Protein AF-A0AAE3TAS0-F1 (afdb_monomer_lite)

Sequence (85 aa):
MKLKLKKLFKCNVNNCANLVASDGAFCKSCLDKIINDNYIIPICSVCNRVIDLIKIDKSHKNINDRILQTICYKCYQKLENEIDN

pLDDT: mean 87.54, std 11.32, range [47.69, 95.94]

Secondary structure (DSSP, 8-state):
-----PPPEE-SBTT---EESSTTPPPHHHHHHHHSTTEEEEEETTT--B---EE-SS--SSHHHHEEEE--HHHHHHHHHHH--

Structure (mmCIF, N/CA/C/O backbone):
data_AF-A0AAE3TAS0-F1
#
_entry.id   AF-A0AAE3TAS0-F1
#
loop_
_atom_site.group_PDB
_atom_site.id
_atom_site.type_symbol
_atom_site.label_atom_id
_atom_site.label_alt_id
_atom_site.label_comp_id
_atom_site.label_asym_id
_atom_site.label_entity_id
_atom_site.label_seq_id
_atom_site.pdbx_PDB_ins_code
_atom_site.Cartn_x
_atom_site.Cartn_y
_atom_site.Cartn_z
_atom_site.occupancy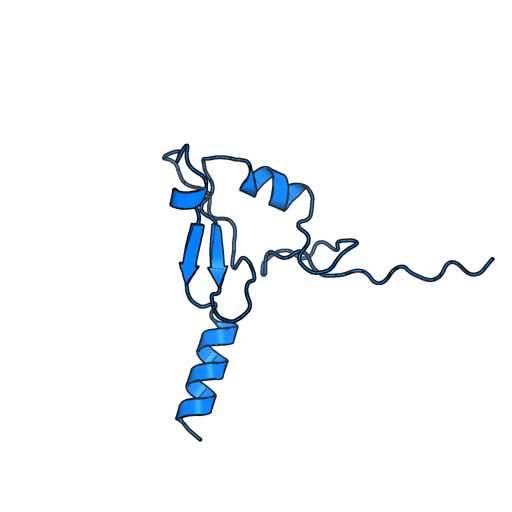
_atom_site.B_iso_or_equiv
_atom_site.auth_seq_id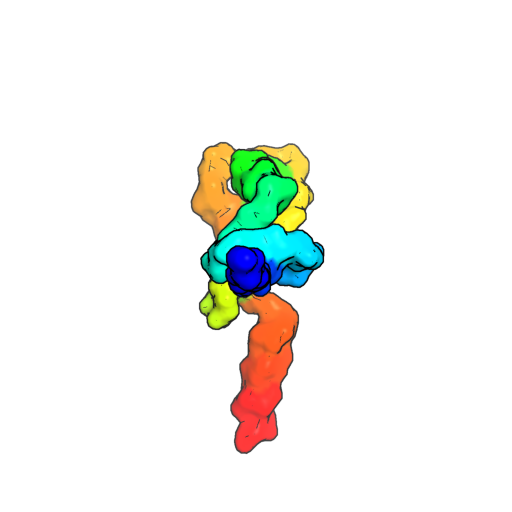
_atom_site.auth_comp_id
_atom_site.auth_asym_id
_atom_site.auth_atom_id
_atom_site.pdbx_PDB_model_num
ATOM 1 N N . MET A 1 1 ? -10.819 -20.982 30.088 1.00 48.22 1 MET A N 1
ATOM 2 C CA . MET A 1 1 ? -10.995 -20.646 28.657 1.00 48.22 1 MET A CA 1
ATOM 3 C C . MET A 1 1 ? -9.703 -20.002 28.156 1.00 48.22 1 MET A C 1
ATOM 5 O O . MET A 1 1 ? -9.386 -18.904 28.588 1.00 48.22 1 MET A O 1
ATOM 9 N N . LYS A 1 2 ? -8.880 -20.705 27.361 1.00 47.69 2 LYS A N 1
ATOM 10 C CA . LYS A 1 2 ? -7.614 -20.149 26.842 1.00 47.69 2 LYS A CA 1
ATOM 11 C C . LYS A 1 2 ? -7.932 -19.232 25.657 1.00 47.69 2 LYS A C 1
ATOM 13 O O . LYS A 1 2 ? -8.337 -19.721 24.605 1.00 47.69 2 LYS A O 1
ATOM 18 N N . LEU A 1 3 ? -7.778 -17.921 25.833 1.00 53.59 3 LEU A N 1
ATOM 19 C CA . LEU A 1 3 ? -7.835 -16.950 24.739 1.00 53.59 3 LEU A CA 1
ATOM 20 C C . LEU A 1 3 ? -6.694 -17.269 23.763 1.00 53.59 3 LEU A C 1
ATOM 22 O O . LEU A 1 3 ? -5.530 -17.001 24.050 1.00 53.59 3 LEU A O 1
ATOM 26 N N . LYS A 1 4 ? -7.013 -17.886 22.620 1.00 61.75 4 LYS A N 1
ATOM 27 C CA . LYS A 1 4 ? -6.072 -17.967 21.500 1.00 61.75 4 LYS A CA 1
ATOM 28 C C . LYS A 1 4 ? -5.812 -16.531 21.050 1.00 61.75 4 LYS A C 1
ATOM 30 O O . LYS A 1 4 ? -6.736 -15.874 20.573 1.00 61.75 4 LYS A O 1
ATOM 35 N N . LEU A 1 5 ? -4.585 -16.044 21.233 1.00 61.69 5 LEU A N 1
ATOM 36 C CA . LEU A 1 5 ? -4.134 -14.779 20.655 1.00 61.69 5 LEU A CA 1
ATOM 37 C C . LEU A 1 5 ? -4.450 -14.820 19.156 1.00 61.69 5 LEU A C 1
ATOM 39 O O . LEU A 1 5 ? -3.881 -15.629 18.420 1.00 61.69 5 LEU A O 1
ATOM 43 N N . LYS A 1 6 ? -5.414 -14.001 18.715 1.00 73.94 6 LYS A N 1
ATOM 44 C CA . LYS A 1 6 ? -5.680 -13.815 17.287 1.00 73.94 6 LYS A CA 1
ATOM 45 C C . LYS A 1 6 ? -4.368 -13.362 16.656 1.00 73.94 6 LYS A C 1
ATOM 47 O O . LYS A 1 6 ? -3.759 -12.412 17.141 1.00 73.94 6 LYS A O 1
ATOM 52 N N . LYS A 1 7 ? -3.920 -14.065 15.613 1.00 83.31 7 LYS A N 1
ATOM 53 C CA . LYS A 1 7 ? -2.736 -13.674 14.847 1.00 83.31 7 LYS A CA 1
ATOM 54 C C . LYS A 1 7 ? -2.941 -12.231 14.383 1.00 83.31 7 LYS A C 1
ATOM 56 O O . LYS A 1 7 ? -3.931 -11.939 13.720 1.00 83.31 7 LYS A O 1
ATOM 61 N N . LEU A 1 8 ? -2.042 -11.347 14.797 1.00 90.00 8 LEU A N 1
ATOM 62 C CA . LEU A 1 8 ? -2.039 -9.951 14.384 1.00 90.00 8 LEU A CA 1
ATOM 63 C C . LEU A 1 8 ? -1.094 -9.789 13.194 1.00 90.00 8 LEU A C 1
ATOM 65 O O . LEU A 1 8 ? -0.033 -10.414 13.143 1.00 90.00 8 LEU A O 1
ATOM 69 N N . PHE A 1 9 ? -1.485 -8.948 12.246 1.00 91.94 9 PHE A N 1
ATOM 70 C CA . PHE A 1 9 ? -0.730 -8.659 11.030 1.00 91.94 9 PHE A CA 1
ATOM 71 C C . PHE A 1 9 ? -0.283 -7.202 11.039 1.00 91.94 9 PHE A C 1
ATOM 73 O O . PHE A 1 9 ? -0.886 -6.374 11.716 1.00 91.94 9 PHE A O 1
ATOM 80 N N . LYS A 1 10 ? 0.772 -6.869 10.296 1.00 93.81 10 LYS A N 1
ATOM 81 C CA . LYS A 1 10 ? 1.154 -5.465 10.098 1.00 93.81 10 LYS A CA 1
ATOM 82 C C . LYS A 1 10 ? 0.178 -4.801 9.129 1.00 93.81 10 LYS A C 1
ATOM 84 O O . LYS A 1 10 ? -0.275 -5.444 8.187 1.00 93.81 10 LYS A O 1
ATOM 89 N N . CYS A 1 11 ? -0.108 -3.522 9.355 1.00 95.62 11 CYS A N 1
ATOM 90 C CA . CYS A 1 11 ? -0.829 -2.681 8.403 1.00 95.62 11 CYS A CA 1
ATOM 91 C C . CYS A 1 11 ? -0.198 -2.775 7.001 1.00 95.62 11 CYS A C 1
ATOM 93 O O . CYS A 1 11 ? 1.024 -2.854 6.869 1.00 95.62 11 CYS A O 1
ATOM 95 N N . ASN A 1 12 ? -1.022 -2.709 5.954 1.00 95.06 12 ASN A N 1
ATOM 96 C CA . ASN A 1 12 ? -0.563 -2.820 4.566 1.00 95.06 12 ASN A CA 1
ATOM 97 C C . ASN A 1 12 ? 0.266 -1.616 4.060 1.00 95.06 12 ASN A C 1
ATOM 99 O O . ASN A 1 12 ? 0.729 -1.611 2.921 1.00 95.06 12 ASN A O 1
ATOM 103 N N . VAL A 1 13 ? 0.466 -0.596 4.900 1.00 95.31 13 VAL A N 1
ATOM 104 C CA . VAL A 1 13 ? 1.385 0.521 4.642 1.00 95.31 13 VAL A CA 1
ATOM 105 C C . VAL A 1 13 ? 2.743 0.193 5.254 1.00 95.31 13 VAL A C 1
ATOM 107 O O . VAL A 1 13 ? 2.847 0.026 6.469 1.00 95.31 13 VAL A O 1
ATOM 110 N N . ASN A 1 14 ? 3.793 0.132 4.434 1.00 89.56 14 ASN A N 1
ATOM 111 C CA . ASN A 1 14 ? 5.132 -0.293 4.859 1.00 89.56 14 ASN A CA 1
ATOM 112 C C . ASN A 1 14 ? 5.697 0.548 6.012 1.00 89.56 14 ASN A C 1
ATOM 114 O O . ASN A 1 14 ? 6.369 -0.003 6.884 1.00 89.56 14 ASN A O 1
ATOM 118 N N . ASN A 1 15 ? 5.408 1.852 6.031 1.00 86.50 15 ASN A N 1
ATOM 119 C CA . ASN A 1 15 ? 5.858 2.775 7.074 1.00 86.50 15 ASN A CA 1
ATOM 120 C C . ASN A 1 15 ? 4.911 2.847 8.297 1.00 86.50 15 ASN A C 1
ATOM 122 O O . ASN A 1 15 ? 4.999 3.756 9.117 1.00 86.50 15 ASN A O 1
ATOM 126 N N . CYS A 1 16 ? 3.962 1.914 8.432 1.00 92.31 16 CYS A N 1
ATOM 127 C CA . CYS A 1 16 ? 3.017 1.877 9.545 1.00 92.31 16 CYS A CA 1
ATOM 128 C C . CYS A 1 16 ? 3.336 0.728 10.512 1.00 92.31 16 CYS A C 1
ATOM 130 O O . CYS A 1 16 ? 3.383 -0.439 10.126 1.00 92.31 16 CYS A O 1
ATOM 132 N N . ALA A 1 17 ? 3.496 1.052 11.798 1.00 92.06 17 ALA A N 1
ATOM 133 C CA . ALA A 1 17 ? 3.752 0.068 12.853 1.00 92.06 17 ALA A CA 1
ATOM 134 C C . ALA A 1 17 ? 2.475 -0.562 13.444 1.00 92.06 17 ALA A C 1
ATOM 136 O O . ALA A 1 17 ? 2.565 -1.491 14.245 1.00 92.06 17 ALA A O 1
ATOM 137 N N . ASN A 1 18 ? 1.288 -0.073 13.064 1.00 94.25 18 ASN A N 1
ATOM 138 C CA . ASN A 1 18 ? 0.028 -0.559 13.621 1.00 94.25 18 ASN A CA 1
ATOM 139 C C . ASN A 1 18 ? -0.260 -2.001 13.202 1.00 94.25 18 ASN A C 1
ATOM 141 O O . ASN A 1 18 ? 0.021 -2.419 12.073 1.00 94.25 18 ASN A O 1
ATOM 145 N N . LEU A 1 19 ? -0.889 -2.732 14.119 1.00 93.88 19 LEU A N 1
ATOM 146 C CA . LEU A 1 19 ? -1.349 -4.091 13.894 1.00 93.88 19 LEU A CA 1
ATOM 147 C C . LEU A 1 19 ? -2.825 -4.115 13.486 1.00 93.88 19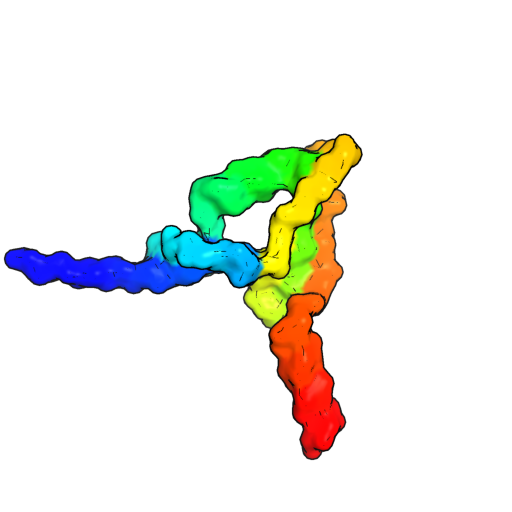 LEU A C 1
ATOM 149 O O . LEU A 1 19 ? -3.629 -3.298 13.934 1.00 93.88 19 LEU A O 1
ATOM 153 N N . VAL A 1 20 ? -3.174 -5.071 12.636 1.00 93.56 20 VAL A N 1
ATOM 154 C CA . VAL A 1 20 ? -4.514 -5.288 12.088 1.00 93.56 20 VAL A CA 1
ATOM 155 C C . VAL A 1 20 ? -4.917 -6.755 12.236 1.00 93.56 20 VAL A C 1
ATOM 157 O O . VAL A 1 20 ? -4.077 -7.639 12.413 1.00 93.56 20 VAL A O 1
ATOM 160 N N . ALA A 1 21 ? -6.223 -7.013 12.191 1.00 91.31 21 ALA A N 1
ATOM 161 C CA . ALA A 1 21 ? -6.783 -8.345 12.420 1.00 91.31 21 ALA A CA 1
ATOM 162 C C . ALA A 1 21 ? -6.673 -9.290 11.209 1.00 91.31 21 ALA A C 1
ATOM 164 O O . ALA A 1 21 ? -6.810 -10.500 11.381 1.00 91.31 21 ALA A O 1
ATOM 165 N N . SER A 1 22 ? -6.420 -8.748 10.015 1.00 91.44 22 SER A N 1
ATOM 166 C CA . SER A 1 22 ? -6.379 -9.496 8.755 1.00 91.44 22 SER A CA 1
ATOM 167 C C . SER A 1 22 ? -5.166 -9.088 7.929 1.00 91.44 22 SER A C 1
ATOM 169 O O . SER A 1 22 ? -4.771 -7.921 7.945 1.00 91.44 22 SER A O 1
ATOM 171 N N . ASP A 1 23 ? -4.592 -10.036 7.193 1.00 91.12 23 ASP A N 1
ATOM 172 C CA . ASP A 1 23 ? -3.509 -9.744 6.255 1.00 91.12 23 ASP A CA 1
ATOM 173 C C . ASP A 1 23 ? -3.988 -8.803 5.138 1.00 91.12 23 ASP A C 1
ATOM 175 O O . ASP A 1 23 ? -5.146 -8.857 4.724 1.00 91.12 23 ASP A O 1
ATOM 179 N N . GLY A 1 24 ? -3.117 -7.898 4.694 1.00 90.44 24 GLY A N 1
ATOM 180 C CA . GLY A 1 24 ? -3.444 -6.872 3.697 1.00 90.44 24 GLY A CA 1
ATOM 181 C C . GLY A 1 24 ? -4.383 -5.752 4.175 1.00 90.44 24 GLY A C 1
ATOM 182 O O . GLY A 1 24 ? -4.673 -4.838 3.404 1.00 90.44 24 GLY A O 1
ATOM 183 N N . ALA A 1 25 ? -4.840 -5.765 5.433 1.00 94.44 25 ALA A N 1
ATOM 184 C CA . ALA A 1 25 ? -5.734 -4.730 5.946 1.00 94.44 25 ALA A CA 1
ATOM 185 C C . ALA A 1 25 ? -5.005 -3.421 6.304 1.00 94.44 25 ALA A C 1
ATOM 187 O O . ALA A 1 25 ? -3.819 -3.387 6.649 1.00 94.44 25 ALA A O 1
ATOM 188 N N . PHE A 1 26 ? -5.763 -2.325 6.279 1.00 95.50 26 PHE A N 1
ATOM 189 C CA . PHE A 1 26 ? -5.318 -1.009 6.724 1.00 95.50 26 PHE A CA 1
ATOM 190 C C . PHE A 1 26 ? -5.783 -0.746 8.155 1.00 95.50 26 PHE A C 1
ATOM 192 O O . PHE A 1 26 ? -6.912 -1.065 8.525 1.00 95.50 26 PHE A O 1
ATOM 199 N N . CYS A 1 27 ? -4.928 -0.128 8.970 1.00 95.94 27 CYS A N 1
ATOM 200 C CA . CYS A 1 27 ? -5.394 0.445 10.229 1.00 95.94 27 CYS A CA 1
ATOM 201 C C . CYS A 1 27 ? -6.287 1.664 9.950 1.00 95.94 27 CYS A C 1
ATOM 203 O O . CYS A 1 27 ? -6.164 2.292 8.897 1.00 95.94 27 CYS A O 1
ATOM 205 N N . LYS A 1 28 ? -7.135 2.042 10.915 1.00 94.94 28 LYS A N 1
ATOM 206 C CA . LYS A 1 28 ? -8.078 3.163 10.767 1.00 94.94 28 LYS A CA 1
ATOM 207 C C . LYS A 1 28 ? -7.399 4.452 10.280 1.00 94.94 28 LYS A C 1
ATOM 209 O O . LYS A 1 28 ? -7.823 5.017 9.287 1.00 94.94 28 LYS A O 1
ATOM 214 N N . SER A 1 29 ? -6.274 4.836 10.886 1.00 94.81 29 SER A N 1
ATOM 215 C CA . SER A 1 29 ? -5.543 6.051 10.491 1.00 94.81 29 SER A CA 1
ATOM 216 C C . SER A 1 29 ? -5.018 6.016 9.047 1.00 94.81 29 SER A C 1
ATOM 218 O O . SER A 1 29 ? -5.036 7.034 8.358 1.00 94.81 29 SER A O 1
ATOM 220 N N . CYS A 1 30 ? -4.554 4.858 8.567 1.00 95.75 30 CYS A N 1
ATOM 221 C CA . CYS A 1 30 ? -4.138 4.709 7.170 1.00 95.75 30 CYS A CA 1
ATOM 222 C C . CYS A 1 30 ? -5.344 4.732 6.228 1.00 95.75 30 CYS A C 1
ATOM 224 O O . CYS A 1 30 ? -5.263 5.338 5.165 1.00 95.75 30 CYS A O 1
ATOM 226 N N . LEU A 1 31 ? -6.456 4.113 6.627 1.00 94.88 31 LEU A N 1
ATOM 227 C CA . LEU A 1 31 ? -7.693 4.119 5.853 1.00 94.88 31 LEU A CA 1
ATOM 228 C C . LEU A 1 31 ? -8.263 5.538 5.707 1.00 94.88 31 LEU A C 1
ATOM 230 O O . LEU A 1 31 ? -8.607 5.934 4.600 1.00 94.88 31 LEU A O 1
ATOM 234 N N . ASP A 1 32 ? -8.272 6.329 6.782 1.00 94.62 32 ASP A N 1
ATOM 235 C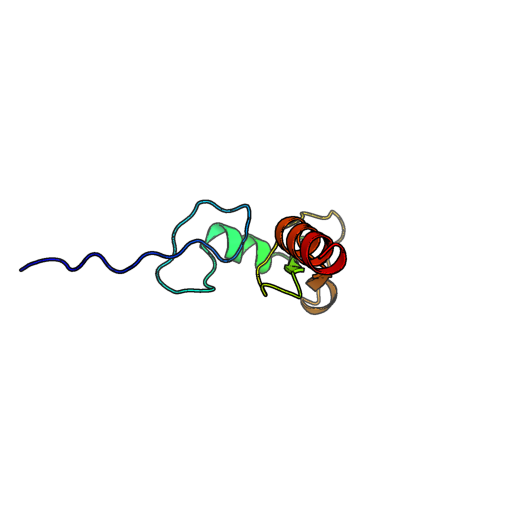 CA . ASP A 1 32 ? -8.751 7.719 6.765 1.00 94.62 32 ASP A CA 1
ATOM 236 C C . ASP A 1 32 ? -7.953 8.580 5.766 1.00 94.62 32 ASP A C 1
ATOM 238 O O . ASP A 1 32 ? -8.512 9.397 5.036 1.00 94.62 32 ASP A O 1
ATOM 242 N N . LYS A 1 33 ? -6.635 8.358 5.681 1.00 93.31 33 LYS A N 1
ATOM 243 C CA . LYS A 1 33 ? -5.761 9.005 4.690 1.00 93.31 33 LYS A CA 1
ATOM 244 C C . LYS A 1 33 ? -6.033 8.512 3.267 1.00 93.31 33 LYS A C 1
ATOM 246 O O . LYS A 1 33 ? -6.050 9.318 2.348 1.00 93.31 33 LYS A O 1
ATOM 251 N N . ILE A 1 34 ? -6.271 7.214 3.073 1.00 91.69 34 ILE A N 1
ATOM 252 C CA . ILE A 1 34 ? -6.613 6.637 1.759 1.00 91.69 34 ILE A CA 1
ATOM 253 C C . ILE A 1 34 ? -7.937 7.198 1.238 1.00 91.69 34 ILE A C 1
ATOM 255 O O . ILE A 1 34 ? -8.060 7.473 0.050 1.00 91.69 34 ILE A O 1
ATOM 259 N N . ILE A 1 35 ? -8.918 7.422 2.105 1.00 90.75 35 ILE A N 1
ATOM 260 C CA . ILE A 1 35 ? -10.205 7.997 1.698 1.00 90.75 35 ILE A CA 1
ATOM 261 C C . ILE A 1 35 ? -10.064 9.492 1.359 1.00 90.75 35 ILE A C 1
ATOM 263 O O . ILE A 1 35 ? -10.821 10.011 0.551 1.00 90.75 35 ILE A O 1
ATOM 267 N N . ASN A 1 36 ? -9.068 10.185 1.913 1.00 90.25 36 ASN A N 1
ATOM 268 C CA . ASN A 1 36 ? -8.861 11.614 1.695 1.00 90.25 36 ASN A CA 1
ATOM 269 C C . ASN A 1 36 ? -8.199 11.920 0.338 1.00 90.25 36 ASN A C 1
ATOM 271 O O . ASN A 1 36 ? -7.054 11.544 0.102 1.00 90.25 36 ASN A O 1
ATOM 275 N N . ASP A 1 37 ? -8.884 12.689 -0.509 1.00 89.62 37 ASP A N 1
ATOM 276 C CA . ASP A 1 37 ? -8.470 13.073 -1.873 1.00 89.62 37 ASP A CA 1
ATOM 277 C C . ASP A 1 37 ? -7.146 13.841 -1.982 1.00 89.62 37 ASP A C 1
ATOM 279 O O . ASP A 1 37 ? -6.605 14.000 -3.077 1.00 89.62 37 ASP A O 1
ATOM 283 N N . ASN A 1 38 ? -6.596 14.282 -0.853 1.00 91.50 38 ASN A N 1
ATOM 284 C CA . ASN A 1 38 ? -5.300 14.947 -0.762 1.00 91.50 38 ASN A CA 1
ATOM 285 C C . ASN A 1 38 ? -4.146 13.973 -0.500 1.00 91.50 38 ASN A C 1
ATOM 287 O O . ASN A 1 38 ? -3.086 14.407 -0.055 1.00 91.50 38 ASN A O 1
ATOM 291 N N . TYR A 1 39 ? -4.334 12.667 -0.700 1.00 93.12 39 TYR A N 1
ATOM 292 C CA . TYR A 1 39 ? -3.271 11.679 -0.528 1.00 93.12 39 TYR A CA 1
ATOM 293 C C . TYR A 1 39 ? -3.033 10.855 -1.788 1.00 93.12 39 TYR A C 1
ATOM 295 O O . TYR A 1 39 ? -3.955 10.221 -2.301 1.00 93.12 39 TYR A O 1
ATOM 303 N N . ILE A 1 40 ? -1.776 10.787 -2.218 1.00 93.81 40 ILE A N 1
ATOM 304 C CA . ILE A 1 40 ? -1.293 9.825 -3.213 1.00 93.81 40 ILE A CA 1
ATOM 305 C C . ILE A 1 40 ? -0.948 8.516 -2.505 1.00 93.81 40 ILE A C 1
ATOM 307 O O . ILE A 1 40 ? -0.453 8.507 -1.372 1.00 93.81 40 ILE A O 1
ATOM 311 N N . ILE A 1 41 ? -1.201 7.410 -3.198 1.00 94.88 41 ILE A N 1
ATOM 312 C CA . ILE A 1 41 ? -1.057 6.042 -2.713 1.00 94.88 41 ILE A CA 1
ATOM 313 C C . ILE A 1 41 ? -0.068 5.298 -3.629 1.00 94.88 41 ILE A C 1
ATOM 315 O O . ILE A 1 41 ? -0.487 4.616 -4.567 1.00 94.88 41 ILE A O 1
ATOM 319 N N . PRO A 1 42 ? 1.254 5.416 -3.402 1.00 95.06 42 PRO A N 1
ATOM 320 C CA . PRO A 1 42 ? 2.235 4.603 -4.104 1.00 95.06 42 PRO A CA 1
ATOM 321 C C . PRO A 1 42 ? 2.144 3.136 -3.676 1.00 95.06 42 PRO A C 1
ATOM 323 O O . PRO A 1 42 ? 2.303 2.804 -2.496 1.00 95.06 42 PRO A O 1
ATOM 326 N N . ILE A 1 43 ? 1.922 2.247 -4.638 1.00 95.06 43 ILE A N 1
ATOM 327 C CA . ILE A 1 43 ? 1.816 0.801 -4.442 1.00 95.06 43 ILE A CA 1
ATOM 328 C C . ILE A 1 43 ? 3.012 0.130 -5.107 1.00 95.06 43 ILE A C 1
ATOM 330 O O . ILE A 1 43 ? 3.321 0.392 -6.267 1.00 95.06 43 ILE A O 1
ATOM 334 N N . CYS A 1 44 ? 3.683 -0.752 -4.367 1.00 95.25 44 CYS A N 1
ATOM 335 C CA . CYS A 1 44 ? 4.752 -1.568 -4.921 1.00 95.25 44 CYS A CA 1
ATOM 336 C C . CYS A 1 44 ? 4.174 -2.671 -5.816 1.00 95.25 44 CYS A C 1
ATOM 338 O O . CYS A 1 44 ? 3.480 -3.545 -5.300 1.00 95.25 44 CYS A O 1
ATOM 340 N N . SER A 1 45 ? 4.522 -2.705 -7.100 1.00 94.69 45 SER A N 1
ATOM 341 C CA . SER A 1 45 ? 4.043 -3.722 -8.050 1.00 94.69 45 SER A CA 1
ATOM 342 C C . SER A 1 45 ? 4.602 -5.127 -7.793 1.00 94.69 45 SER A C 1
ATOM 344 O O . SER A 1 45 ? 4.092 -6.097 -8.338 1.00 94.69 45 SER A O 1
ATOM 346 N N . VAL A 1 46 ? 5.645 -5.256 -6.963 1.00 93.69 46 VAL A N 1
ATOM 347 C CA . VAL A 1 46 ? 6.277 -6.550 -6.644 1.00 93.69 46 VAL A CA 1
ATOM 348 C C . VAL A 1 46 ? 5.661 -7.185 -5.398 1.00 93.69 46 VAL A C 1
ATOM 350 O O . VAL A 1 46 ? 5.358 -8.373 -5.384 1.00 93.69 46 VAL A O 1
ATOM 353 N N . CYS A 1 47 ? 5.482 -6.410 -4.323 1.00 92.06 47 CYS A N 1
ATOM 354 C CA . CYS A 1 47 ? 4.961 -6.935 -3.055 1.00 92.06 47 CYS A CA 1
ATOM 355 C C . CYS A 1 47 ? 3.503 -6.559 -2.769 1.00 92.06 47 CYS A C 1
ATOM 357 O O . CYS A 1 47 ? 2.983 -6.953 -1.727 1.00 92.06 47 CYS A O 1
ATOM 359 N N . ASN A 1 48 ? 2.859 -5.792 -3.656 1.00 91.81 48 ASN A N 1
ATOM 360 C CA . ASN A 1 48 ? 1.475 -5.316 -3.548 1.00 91.81 48 ASN A CA 1
ATOM 361 C C . ASN A 1 48 ? 1.155 -4.574 -2.239 1.00 91.81 48 ASN A C 1
ATOM 363 O O . ASN A 1 48 ? 0.004 -4.506 -1.807 1.00 91.81 48 ASN A O 1
ATOM 367 N N . ARG A 1 49 ? 2.180 -3.992 -1.602 1.00 92.94 49 ARG A N 1
ATOM 368 C CA . ARG A 1 49 ? 2.035 -3.165 -0.398 1.00 92.94 49 ARG A CA 1
ATOM 369 C C . ARG A 1 49 ? 2.092 -1.690 -0.735 1.00 92.94 49 ARG A C 1
ATOM 371 O O . ARG A 1 49 ? 2.852 -1.275 -1.614 1.00 92.94 49 ARG A O 1
ATOM 378 N N . VAL A 1 50 ? 1.348 -0.900 0.032 1.00 95.69 50 VAL A N 1
ATOM 379 C CA . VAL A 1 50 ? 1.449 0.558 -0.014 1.00 95.69 50 VAL A CA 1
ATOM 380 C C . VAL A 1 50 ? 2.791 0.956 0.590 1.00 95.69 50 VAL A C 1
ATOM 382 O O . VAL A 1 50 ? 3.137 0.547 1.700 1.00 95.69 50 VAL A O 1
ATOM 385 N N . ILE A 1 51 ? 3.577 1.723 -0.155 1.00 94.44 51 ILE A N 1
ATOM 386 C CA . ILE A 1 51 ? 4.911 2.145 0.278 1.00 94.44 51 ILE A CA 1
ATOM 387 C C . I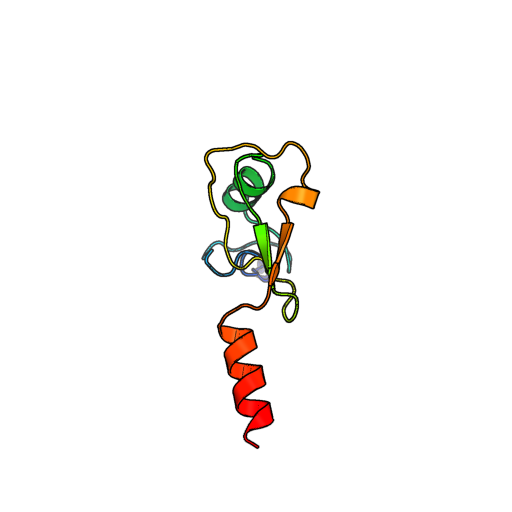LE A 1 51 ? 4.772 3.209 1.360 1.00 94.44 51 ILE A C 1
ATOM 389 O O . ILE A 1 51 ? 5.315 3.043 2.453 1.00 94.44 51 ILE A O 1
ATOM 393 N N . ASP A 1 52 ? 3.991 4.246 1.068 1.00 92.06 52 ASP A N 1
ATOM 394 C CA . ASP A 1 52 ? 3.654 5.320 1.995 1.00 92.06 52 ASP A CA 1
ATOM 395 C C . ASP A 1 52 ? 2.332 5.998 1.588 1.00 92.06 52 ASP A C 1
ATOM 397 O O . ASP A 1 52 ? 1.727 5.632 0.584 1.00 92.06 52 ASP A O 1
ATOM 401 N N . LEU A 1 53 ? 1.869 6.974 2.366 1.00 93.31 53 LEU A N 1
ATOM 402 C CA . LEU A 1 53 ? 0.713 7.817 2.058 1.00 93.31 53 LEU A CA 1
ATOM 403 C C . LEU A 1 53 ? 1.161 9.277 2.022 1.00 93.31 53 LEU A C 1
ATOM 405 O O . LEU A 1 53 ? 1.407 9.887 3.065 1.00 93.31 53 LEU A O 1
ATOM 409 N N . ILE A 1 54 ? 1.249 9.840 0.819 1.00 92.69 54 ILE A N 1
ATOM 410 C CA . ILE A 1 54 ? 1.874 11.146 0.582 1.00 92.69 54 ILE A CA 1
ATOM 411 C C . ILE A 1 54 ? 0.790 12.210 0.489 1.00 92.69 54 ILE A C 1
ATOM 413 O O . ILE A 1 54 ? -0.051 12.150 -0.404 1.00 92.69 54 ILE A O 1
ATOM 417 N N . LYS A 1 55 ? 0.818 13.189 1.397 1.00 92.62 55 LYS A N 1
ATOM 418 C CA . LYS A 1 55 ? -0.107 14.325 1.356 1.00 92.62 55 LYS A CA 1
ATOM 419 C C . LYS A 1 55 ? 0.296 15.292 0.239 1.00 92.62 55 LYS A C 1
ATOM 421 O O . LYS A 1 55 ? 1.472 15.622 0.117 1.00 92.62 55 LYS A O 1
ATOM 426 N N . ILE A 1 56 ? -0.679 15.764 -0.523 1.00 90.00 56 ILE A N 1
ATOM 427 C CA . ILE A 1 56 ? -0.523 16.725 -1.616 1.00 90.00 56 ILE A CA 1
ATOM 428 C C . ILE A 1 56 ? -1.479 17.909 -1.439 1.00 90.00 56 ILE A C 1
ATOM 430 O O . ILE A 1 56 ? -2.513 17.786 -0.783 1.00 90.00 56 ILE A O 1
ATOM 434 N N . ASP A 1 57 ? -1.134 19.050 -2.035 1.00 82.56 57 ASP A N 1
ATOM 435 C CA . ASP A 1 57 ? -1.921 20.287 -1.914 1.00 82.56 57 ASP A CA 1
ATOM 436 C C . ASP A 1 57 ? -3.081 20.372 -2.919 1.00 82.56 57 ASP A C 1
ATOM 438 O O . ASP A 1 57 ? -4.088 21.031 -2.663 1.00 82.56 57 ASP A O 1
ATOM 442 N N . LYS A 1 58 ? -2.963 19.695 -4.069 1.00 79.75 58 LYS A N 1
ATOM 443 C CA . LYS A 1 58 ? -4.046 19.570 -5.054 1.00 79.75 58 LYS A CA 1
ATOM 444 C C . LYS A 1 58 ? -4.813 18.278 -4.811 1.00 79.75 58 LYS A C 1
ATOM 446 O O . LYS A 1 58 ? -4.225 17.208 -4.847 1.00 79.75 58 LYS A O 1
ATOM 451 N N . SER A 1 59 ? -6.124 18.372 -4.616 1.00 77.69 59 SER A N 1
ATOM 452 C CA . SER A 1 59 ? -6.975 17.185 -4.512 1.00 77.69 59 SER A CA 1
ATOM 453 C C . SER A 1 59 ? -7.143 16.505 -5.872 1.00 77.69 59 SER A C 1
ATOM 455 O O . SER A 1 59 ? -7.344 17.168 -6.894 1.00 77.69 59 SER A O 1
ATOM 457 N N . HIS A 1 60 ? -7.127 15.175 -5.878 1.00 76.44 60 HIS A N 1
ATOM 458 C CA . HIS A 1 60 ? -7.591 14.373 -7.008 1.00 76.44 60 HIS A CA 1
ATOM 459 C C . HIS A 1 60 ? -8.906 13.704 -6.609 1.00 76.44 60 HIS A C 1
ATOM 461 O O . HIS A 1 60 ? -8.934 12.874 -5.709 1.00 76.44 60 HIS A O 1
ATOM 467 N N . LYS A 1 61 ? -10.011 14.054 -7.277 1.00 76.31 61 LYS A N 1
ATOM 468 C CA . LYS A 1 61 ? -11.342 13.503 -6.948 1.00 76.31 61 LYS A CA 1
ATOM 469 C C . LYS A 1 61 ? -11.486 12.015 -7.283 1.00 76.31 61 LYS A C 1
ATOM 471 O O . LYS A 1 61 ? -12.399 11.361 -6.792 1.00 76.31 61 LYS A O 1
ATOM 476 N N . ASN A 1 62 ? -10.635 11.494 -8.166 1.00 84.06 62 ASN A N 1
ATOM 477 C CA . ASN A 1 62 ? -10.669 10.100 -8.581 1.00 84.06 62 ASN A CA 1
ATOM 478 C C . ASN A 1 62 ? -9.560 9.317 -7.874 1.00 84.06 62 ASN A C 1
ATOM 480 O O . ASN A 1 62 ? -8.388 9.682 -7.938 1.00 84.06 62 ASN A O 1
ATOM 484 N N . ILE A 1 63 ? -9.932 8.212 -7.228 1.00 80.81 63 ILE A N 1
ATOM 485 C CA . ILE A 1 63 ? -8.990 7.326 -6.541 1.00 80.81 63 ILE A CA 1
ATOM 486 C C . ILE A 1 63 ? -7.965 6.709 -7.499 1.00 80.81 63 ILE A C 1
ATOM 488 O O . ILE A 1 63 ? -6.817 6.513 -7.111 1.00 80.81 63 ILE A O 1
ATOM 492 N N . ASN A 1 64 ? -8.341 6.457 -8.755 1.00 85.69 64 ASN A N 1
ATOM 493 C CA . ASN A 1 64 ? -7.434 5.862 -9.737 1.00 85.69 64 ASN A CA 1
ATOM 494 C C . ASN A 1 64 ? -6.281 6.806 -10.094 1.00 85.69 64 ASN A C 1
ATOM 496 O O . ASN A 1 64 ? -5.157 6.347 -10.260 1.00 85.69 64 ASN A O 1
ATOM 500 N N . ASP A 1 65 ? -6.530 8.116 -10.104 1.00 86.31 65 ASP A N 1
ATOM 501 C CA . ASP A 1 65 ? -5.503 9.132 -10.373 1.00 86.31 65 ASP A CA 1
ATOM 502 C C . ASP A 1 65 ? -4.535 9.298 -9.190 1.00 86.31 65 ASP A C 1
ATOM 504 O O . ASP A 1 65 ? -3.463 9.887 -9.319 1.00 86.31 65 ASP A O 1
ATOM 508 N N . ARG A 1 66 ? -4.918 8.782 -8.016 1.00 90.88 66 ARG A N 1
ATOM 509 C CA . ARG A 1 66 ? -4.141 8.841 -6.773 1.00 90.88 66 ARG A CA 1
ATOM 510 C C . ARG A 1 66 ? -3.261 7.613 -6.575 1.00 90.88 66 ARG A C 1
ATOM 512 O O . ARG A 1 66 ? -2.373 7.648 -5.725 1.00 90.88 66 ARG A O 1
ATOM 519 N N . ILE A 1 67 ? -3.503 6.527 -7.308 1.00 91.31 67 ILE A N 1
ATOM 520 C CA . ILE A 1 67 ? -2.730 5.290 -7.202 1.00 91.31 67 ILE A CA 1
ATOM 521 C C . ILE A 1 67 ? -1.532 5.369 -8.147 1.00 91.31 67 ILE A C 1
ATOM 523 O O . ILE A 1 67 ? -1.687 5.437 -9.362 1.00 91.31 67 ILE A O 1
ATOM 527 N N . LEU A 1 68 ? -0.327 5.301 -7.583 1.00 92.62 68 LEU A N 1
ATOM 528 C CA . LEU A 1 68 ? 0.916 5.264 -8.351 1.00 92.62 68 LEU A CA 1
ATOM 529 C C . LEU A 1 68 ? 1.544 3.878 -8.230 1.00 92.62 68 LEU A C 1
ATOM 531 O O . LEU A 1 68 ? 1.979 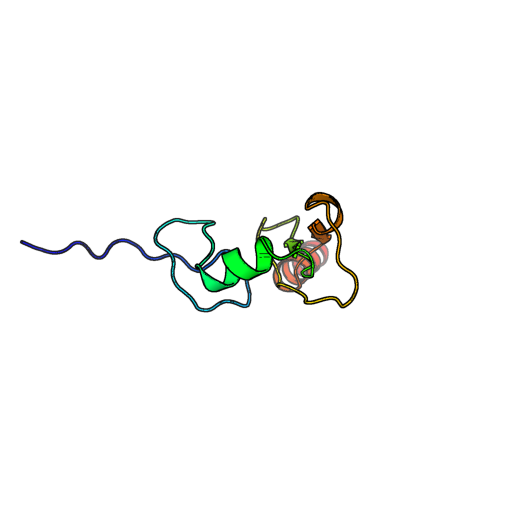3.487 -7.149 1.00 92.62 68 LEU A O 1
ATOM 535 N N . GLN A 1 69 ? 1.631 3.137 -9.329 1.00 93.69 69 GLN A N 1
ATOM 536 C CA . GLN A 1 69 ? 2.403 1.896 -9.339 1.00 93.69 69 GLN A CA 1
ATOM 537 C C . GLN A 1 69 ? 3.900 2.199 -9.434 1.00 93.69 69 GLN A C 1
ATOM 539 O O . GLN A 1 69 ? 4.337 2.980 -10.275 1.00 93.69 69 GLN A O 1
ATOM 544 N N . THR A 1 70 ? 4.689 1.601 -8.547 1.00 94.38 70 THR A N 1
ATOM 545 C CA . THR A 1 70 ? 6.147 1.773 -8.483 1.00 94.38 70 THR A CA 1
ATOM 546 C C . THR A 1 70 ? 6.797 0.548 -7.825 1.00 94.38 70 THR A C 1
ATOM 548 O O . THR A 1 70 ? 6.128 -0.451 -7.576 1.00 94.38 70 THR A O 1
ATOM 551 N N . ILE A 1 71 ? 8.097 0.578 -7.533 1.00 94.25 71 ILE A N 1
ATOM 552 C CA . ILE A 1 71 ? 8.818 -0.498 -6.839 1.00 94.25 71 ILE A CA 1
ATOM 553 C C . ILE A 1 71 ? 9.365 0.050 -5.521 1.00 94.25 71 ILE A C 1
ATOM 555 O O . ILE A 1 71 ? 10.007 1.096 -5.482 1.00 94.25 71 ILE A O 1
ATOM 559 N N . CYS A 1 72 ? 9.110 -0.645 -4.409 1.00 94.00 72 CYS A N 1
ATOM 560 C CA . CYS A 1 72 ? 9.669 -0.240 -3.121 1.00 94.00 72 CYS A CA 1
ATOM 561 C C . CYS A 1 72 ? 11.160 -0.578 -3.041 1.00 94.00 72 CYS A C 1
ATOM 563 O O . CYS A 1 72 ? 11.595 -1.594 -3.581 1.00 94.00 72 CYS A O 1
ATOM 565 N N . TYR A 1 73 ? 11.925 0.217 -2.290 1.00 92.06 73 TYR A N 1
ATOM 566 C CA . TYR A 1 73 ? 13.378 0.050 -2.165 1.00 92.06 73 TYR A CA 1
ATOM 567 C C . TYR A 1 73 ? 13.802 -1.381 -1.796 1.00 92.06 73 TYR A C 1
ATOM 569 O O . TYR A 1 73 ? 14.713 -1.939 -2.393 1.00 92.06 73 TYR A O 1
ATOM 577 N N . LYS A 1 74 ? 13.073 -2.034 -0.879 1.00 91.12 74 LYS A N 1
ATOM 578 C CA . LYS A 1 74 ? 13.354 -3.427 -0.491 1.00 91.12 74 LYS A CA 1
ATOM 579 C C . LYS A 1 74 ? 13.163 -4.427 -1.632 1.00 91.12 74 LYS A C 1
ATOM 581 O O . LYS A 1 74 ? 13.861 -5.431 -1.668 1.00 91.12 74 LYS A O 1
ATOM 586 N N . CYS A 1 75 ? 12.178 -4.210 -2.502 1.00 93.38 75 CYS A N 1
ATOM 587 C CA . CYS A 1 75 ? 11.964 -5.059 -3.672 1.00 93.38 75 CYS A CA 1
ATOM 588 C C . CYS A 1 75 ? 13.001 -4.760 -4.754 1.00 93.38 75 CYS A C 1
ATOM 590 O O . CYS A 1 75 ? 13.526 -5.696 -5.338 1.00 93.38 75 CYS A O 1
ATOM 592 N N . TYR A 1 76 ? 13.338 -3.486 -4.954 1.00 93.38 76 TYR A N 1
ATOM 593 C CA . TYR A 1 76 ? 14.386 -3.063 -5.877 1.00 93.38 76 TYR A CA 1
ATOM 594 C C . TYR A 1 76 ? 15.739 -3.714 -5.541 1.00 93.38 76 TYR A C 1
ATOM 596 O O . TYR A 1 76 ? 16.300 -4.407 -6.378 1.00 93.38 76 TYR A O 1
ATOM 604 N N . GLN A 1 77 ? 16.185 -3.629 -4.282 1.00 93.44 77 GLN A N 1
ATOM 605 C CA . GLN A 1 77 ? 17.436 -4.260 -3.840 1.00 93.44 77 GLN A CA 1
ATOM 606 C C . GLN A 1 77 ? 17.452 -5.783 -4.018 1.00 93.44 77 GLN A C 1
ATOM 608 O O . GLN A 1 77 ? 18.502 -6.369 -4.252 1.00 93.44 77 GLN A O 1
ATOM 613 N N . LYS A 1 78 ? 16.308 -6.459 -3.858 1.00 91.12 78 LYS A N 1
ATOM 614 C CA . LYS A 1 78 ? 16.243 -7.909 -4.088 1.00 91.12 78 LYS A CA 1
ATOM 615 C C . LYS A 1 78 ? 16.465 -8.248 -5.556 1.00 91.12 78 LYS A C 1
ATOM 617 O O . LYS A 1 78 ? 17.215 -9.169 -5.834 1.00 91.12 78 LYS A O 1
ATOM 622 N N . LEU A 1 79 ? 15.843 -7.483 -6.450 1.00 89.50 79 LEU A N 1
ATOM 623 C CA . LEU A 1 79 ? 15.973 -7.678 -7.890 1.00 89.50 79 LEU A CA 1
ATOM 624 C C . LEU A 1 79 ? 17.397 -7.393 -8.376 1.00 89.50 79 LEU A C 1
ATOM 626 O O . LEU A 1 79 ? 17.910 -8.160 -9.176 1.00 89.50 79 LEU A O 1
ATOM 630 N N . GLU A 1 80 ? 18.057 -6.346 -7.872 1.00 86.00 80 GLU A N 1
ATOM 631 C CA . GLU A 1 80 ? 19.464 -6.075 -8.215 1.00 86.00 80 GLU A CA 1
ATOM 632 C C . GLU A 1 80 ? 20.382 -7.239 -7.823 1.00 86.00 80 GLU A C 1
ATOM 634 O O . GLU A 1 80 ? 21.152 -7.723 -8.645 1.00 86.00 80 GLU A O 1
ATOM 639 N N . ASN A 1 81 ? 20.236 -7.765 -6.603 1.00 81.00 81 ASN A N 1
ATOM 640 C CA . ASN A 1 81 ? 21.052 -8.891 -6.140 1.00 81.00 81 ASN A CA 1
ATOM 641 C C . ASN A 1 81 ? 20.810 -10.194 -6.929 1.00 81.00 81 ASN A C 1
ATOM 643 O O . ASN A 1 81 ? 21.654 -11.085 -6.896 1.00 81.00 81 ASN A O 1
ATOM 647 N N . GLU A 1 82 ? 19.663 -10.346 -7.593 1.00 76.44 82 GLU A N 1
ATOM 648 C CA . GLU A 1 82 ? 19.365 -11.501 -8.454 1.00 76.44 82 GLU A CA 1
ATOM 649 C C . GLU A 1 82 ? 19.968 -11.361 -9.861 1.00 76.44 82 GLU A C 1
ATOM 651 O O . GLU A 1 82 ? 20.132 -12.368 -10.537 1.00 76.44 82 GLU A O 1
ATOM 656 N N . ILE A 1 83 ? 20.298 -10.144 -10.303 1.00 72.31 83 ILE A N 1
ATOM 657 C CA . ILE A 1 83 ? 20.929 -9.883 -11.610 1.00 72.31 83 ILE A CA 1
ATOM 658 C C . ILE A 1 83 ? 22.447 -10.105 -11.548 1.00 72.31 83 ILE A C 1
ATOM 660 O O . ILE A 1 83 ? 23.049 -10.504 -12.542 1.00 72.31 83 ILE A O 1
ATOM 664 N N . ASP A 1 84 ? 23.055 -9.870 -10.384 1.00 58.84 84 ASP A N 1
ATOM 665 C CA . ASP A 1 84 ? 24.499 -10.013 -10.165 1.00 58.84 84 ASP A CA 1
ATOM 666 C C . ASP A 1 84 ? 24.945 -11.449 -9.788 1.00 58.84 84 ASP A C 1
ATOM 668 O O . ASP A 1 84 ? 26.133 -11.672 -9.542 1.00 58.84 84 ASP A O 1
ATOM 672 N N . ASN A 1 85 ? 24.021 -12.422 -9.736 1.00 51.78 85 ASN A N 1
ATOM 673 C CA . ASN A 1 85 ? 24.293 -13.853 -9.500 1.00 51.78 85 ASN A CA 1
ATOM 674 C C . ASN A 1 85 ? 23.997 -14.699 -10.743 1.00 51.78 85 ASN A C 1
ATOM 676 O O . ASN A 1 85 ? 24.718 -15.706 -10.936 1.00 51.78 85 ASN A O 1
#

Radius of gyration: 15.77 Å; chains: 1; bounding box: 36×41×40 Å

Foldseek 3Di:
DDPDPQDWDFALAPPGRDTDNDPPHHDPVVVVLLVFQQWAFEAEPPPRGTPHTDGHPDGDPDSVVRYHYDHHPVRVVVVVVVVVD

Organism: NCBI:txid3032292